Protein AF-A0A8T5DQX8-F1 (afdb_monomer_lite)

Secondary structure (DSSP, 8-state):
-----HHHHHHHHHHHHHHHHHHHHHHHHH-S-PPPHHHHHHIIIIIHHHHHHHHHHHHHHHHHHHHHHHHHHHHHHHHHHHTT-

pLDDT: mean 79.58, std 10.72, range [41.34, 89.5]

Sequence (85 aa):
MSKLNWNTVWRWIHIILGMMIMVYFFRIANMSTTWPAWVDELVANTVIWMVMWSGIAKWQYPRYKKWKNKRIREKKALEAGETTA

Structure (mmCIF, N/CA/C/O backbone):
data_AF-A0A8T5DQX8-F1
#
_entry.id   AF-A0A8T5DQX8-F1
#
loop_
_atom_site.group_PDB
_atom_site.id
_atom_site.type_symbol
_atom_site.label_atom_id
_atom_site.label_alt_id
_atom_site.label_comp_id
_atom_site.label_asym_id
_atom_site.label_entity_id
_atom_site.label_seq_id
_atom_site.pdbx_PDB_ins_code
_atom_site.Cartn_x
_atom_site.Cartn_y
_atom_site.Cartn_z
_atom_site.occupancy
_atom_site.B_iso_or_equiv
_atom_site.auth_seq_id
_atom_site.auth_comp_id
_atom_site.auth_asym_id
_atom_site.auth_atom_id
_atom_site.pdbx_PDB_model_num
ATOM 1 N N . MET A 1 1 ? -23.743 -18.592 3.296 1.00 41.34 1 MET A N 1
ATOM 2 C CA . MET A 1 1 ? -22.979 -17.874 2.253 1.00 41.34 1 MET A CA 1
ATOM 3 C C . MET A 1 1 ? -21.734 -17.285 2.886 1.00 41.34 1 MET A C 1
ATOM 5 O O . MET A 1 1 ? -21.851 -16.620 3.911 1.00 41.34 1 MET A O 1
ATOM 9 N N . SER A 1 2 ? -20.558 -17.657 2.382 1.00 46.78 2 SER A N 1
ATOM 10 C CA . SER A 1 2 ? -19.262 -17.373 3.003 1.00 46.78 2 SER A CA 1
ATOM 11 C C . SER A 1 2 ? -19.118 -15.876 3.281 1.00 46.78 2 SER A C 1
ATOM 13 O O . SER A 1 2 ? -19.176 -15.047 2.378 1.00 46.78 2 SER A O 1
ATOM 15 N N . LYS A 1 3 ? -18.959 -15.519 4.562 1.00 51.19 3 LYS A N 1
ATOM 16 C CA . LYS A 1 3 ? -18.566 -14.171 4.981 1.00 51.19 3 LYS A CA 1
ATOM 17 C C . LYS A 1 3 ? -17.195 -13.923 4.367 1.00 51.19 3 LYS A C 1
ATOM 19 O O . LYS A 1 3 ? -16.198 -14.351 4.947 1.00 51.19 3 LYS A O 1
ATOM 24 N N . LEU A 1 4 ? -17.144 -13.324 3.178 1.00 53.03 4 LEU A N 1
ATOM 25 C CA . LEU A 1 4 ? -15.888 -12.948 2.546 1.00 53.03 4 LEU A CA 1
ATOM 26 C C . LEU A 1 4 ? -15.110 -12.146 3.578 1.00 53.03 4 LEU A C 1
ATOM 28 O O . LEU A 1 4 ? -15.534 -11.078 4.022 1.00 53.03 4 LEU A O 1
ATOM 32 N N . ASN A 1 5 ? -14.020 -12.743 4.052 1.00 69.75 5 ASN A N 1
ATOM 33 C CA . ASN A 1 5 ? -13.214 -12.147 5.088 1.00 69.75 5 ASN A CA 1
ATOM 34 C C . ASN A 1 5 ? -12.501 -10.97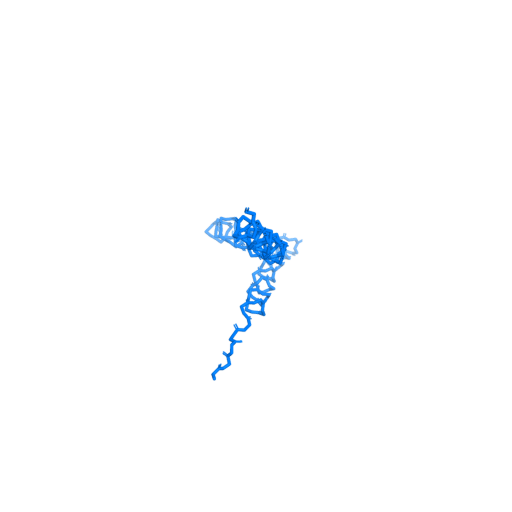4 4.427 1.00 69.75 5 ASN A C 1
ATOM 36 O O . ASN A 1 5 ? -11.477 -11.145 3.771 1.00 69.75 5 ASN A O 1
ATOM 40 N N . TRP A 1 6 ? -13.093 -9.790 4.542 1.00 70.56 6 TRP A N 1
ATOM 41 C CA . TRP A 1 6 ? -12.614 -8.550 3.936 1.00 70.56 6 TRP A CA 1
ATOM 42 C C . TRP A 1 6 ? -11.137 -8.298 4.269 1.00 70.56 6 TRP A C 1
ATOM 44 O O . TRP A 1 6 ? -10.375 -7.817 3.440 1.00 70.56 6 TRP A O 1
ATOM 54 N N . ASN A 1 7 ? -10.693 -8.750 5.446 1.00 74.44 7 ASN A N 1
ATOM 55 C CA . ASN A 1 7 ? -9.293 -8.735 5.857 1.00 74.44 7 ASN A CA 1
ATOM 56 C C . ASN A 1 7 ? -8.383 -9.602 4.964 1.00 74.44 7 ASN A C 1
ATOM 58 O O . ASN A 1 7 ? -7.247 -9.231 4.674 1.00 74.44 7 ASN A O 1
ATOM 62 N N . THR A 1 8 ? -8.875 -10.757 4.519 1.00 75.00 8 THR A N 1
ATOM 63 C CA . THR A 1 8 ? -8.186 -11.633 3.565 1.00 75.00 8 THR A CA 1
ATOM 64 C C . THR A 1 8 ? -8.150 -11.001 2.175 1.00 75.00 8 THR A C 1
ATOM 66 O O . THR A 1 8 ? -7.098 -11.019 1.544 1.00 75.00 8 THR A O 1
ATOM 69 N N . VAL A 1 9 ? -9.245 -10.380 1.727 1.00 82.00 9 VAL A N 1
ATOM 70 C CA . VAL A 1 9 ? -9.315 -9.699 0.419 1.00 82.00 9 VAL A CA 1
ATOM 71 C C . VAL A 1 9 ? -8.324 -8.532 0.351 1.00 82.00 9 VAL A C 1
ATOM 73 O O . VAL A 1 9 ? -7.479 -8.503 -0.539 1.00 82.00 9 VAL A O 1
ATOM 76 N N . TRP A 1 10 ? -8.327 -7.633 1.341 1.00 79.50 10 TRP A N 1
ATOM 77 C CA . TRP A 1 10 ? -7.366 -6.522 1.404 1.00 79.50 10 TRP A CA 1
ATOM 78 C C . TRP A 1 10 ? -5.916 -6.982 1.526 1.00 79.50 10 TRP A C 1
ATOM 80 O O . TRP A 1 10 ? -5.023 -6.346 0.971 1.00 79.50 10 TRP A O 1
ATOM 90 N N . ARG A 1 11 ? -5.661 -8.099 2.224 1.00 81.88 11 ARG A N 1
ATOM 91 C CA . ARG A 1 11 ? -4.321 -8.697 2.276 1.00 81.88 11 ARG A CA 1
ATOM 92 C C . ARG A 1 11 ? -3.854 -9.100 0.880 1.00 81.88 11 ARG A C 1
ATOM 94 O O . ARG A 1 11 ? -2.721 -8.784 0.538 1.00 81.88 11 ARG A O 1
ATOM 101 N N . TRP A 1 12 ? -4.690 -9.792 0.113 1.00 83.31 12 TRP A N 1
ATOM 102 C CA . TRP A 1 12 ? -4.319 -10.228 -1.232 1.00 83.31 12 TRP A CA 1
ATOM 103 C C . TRP A 1 12 ? -4.171 -9.051 -2.196 1.00 83.31 12 TRP A C 1
ATOM 105 O O . TRP A 1 12 ? -3.175 -9.003 -2.907 1.00 83.31 12 TRP A O 1
ATOM 115 N N . ILE A 1 13 ? -5.060 -8.054 -2.141 1.00 85.06 13 ILE A N 1
ATOM 116 C CA . ILE A 1 13 ? -4.931 -6.818 -2.934 1.00 85.06 13 ILE A CA 1
ATOM 117 C C . ILE A 1 13 ? -3.604 -6.106 -2.631 1.00 85.06 13 ILE A C 1
ATOM 119 O O . ILE A 1 13 ? -2.878 -5.748 -3.552 1.00 85.06 13 ILE A O 1
ATOM 123 N N . HIS A 1 14 ? -3.243 -5.952 -1.353 1.00 86.56 14 HIS A N 1
ATOM 124 C CA . HIS A 1 14 ? -1.986 -5.306 -0.966 1.00 86.56 14 HIS A CA 1
ATOM 125 C C . HIS A 1 14 ? -0.753 -6.087 -1.443 1.00 86.56 14 HIS A C 1
ATOM 127 O O . HIS A 1 14 ? 0.209 -5.487 -1.910 1.00 86.56 14 HIS A O 1
ATOM 133 N N . ILE A 1 15 ? -0.782 -7.422 -1.355 1.00 86.00 15 ILE A N 1
ATOM 134 C CA . ILE A 1 15 ? 0.317 -8.272 -1.836 1.00 86.00 15 ILE A CA 1
ATOM 135 C C . ILE A 1 15 ? 0.462 -8.158 -3.356 1.00 86.00 15 ILE A C 1
ATOM 137 O O . ILE A 1 15 ? 1.578 -7.998 -3.837 1.00 86.00 15 ILE A O 1
ATOM 141 N N . ILE A 1 16 ? -0.643 -8.199 -4.106 1.00 88.25 16 ILE A N 1
ATOM 142 C CA . ILE A 1 16 ? -0.625 -8.097 -5.572 1.00 88.25 16 ILE A CA 1
ATOM 143 C C . ILE A 1 16 ? -0.096 -6.726 -6.010 1.00 88.25 16 ILE A C 1
ATOM 145 O O . ILE A 1 16 ? 0.803 -6.649 -6.844 1.00 88.25 16 ILE A O 1
ATOM 149 N N . LEU A 1 17 ? -0.594 -5.643 -5.408 1.00 87.25 17 LEU A N 1
ATOM 150 C CA . LEU A 1 17 ? -0.133 -4.292 -5.732 1.00 87.25 17 LEU A CA 1
ATOM 151 C C . LEU A 1 17 ? 1.327 -4.061 -5.307 1.00 87.25 17 LEU A C 1
ATOM 153 O O . LEU A 1 17 ? 2.101 -3.472 -6.057 1.00 87.25 17 LEU A O 1
ATOM 157 N N . GLY A 1 18 ? 1.739 -4.568 -4.141 1.00 86.38 18 GLY A N 1
ATOM 158 C CA . GLY A 1 18 ? 3.136 -4.519 -3.704 1.00 86.38 18 GLY A CA 1
ATOM 159 C C . GLY A 1 18 ? 4.065 -5.305 -4.633 1.00 86.38 18 GLY A C 1
ATOM 160 O O . GLY A 1 18 ? 5.171 -4.857 -4.926 1.00 86.38 18 GLY A O 1
ATOM 161 N N . MET A 1 19 ? 3.600 -6.437 -5.166 1.00 88.38 19 MET A N 1
ATOM 162 C CA . MET A 1 19 ? 4.343 -7.223 -6.151 1.00 88.38 19 MET A CA 1
ATOM 163 C C . MET A 1 19 ? 4.526 -6.457 -7.468 1.00 88.38 19 MET A C 1
ATOM 165 O O . MET A 1 19 ? 5.617 -6.485 -8.032 1.00 88.38 19 MET A O 1
ATOM 169 N N . MET A 1 20 ? 3.518 -5.702 -7.921 1.00 86.00 20 MET A N 1
ATOM 170 C CA . MET A 1 20 ? 3.665 -4.820 -9.088 1.00 86.00 20 MET A CA 1
ATOM 171 C C . MET A 1 20 ? 4.727 -3.735 -8.877 1.00 86.00 20 MET A C 1
ATOM 173 O O . MET A 1 20 ? 5.531 -3.490 -9.776 1.00 86.00 20 MET A O 1
ATOM 177 N N . ILE A 1 21 ? 4.770 -3.123 -7.689 1.00 87.06 21 ILE A N 1
ATOM 178 C CA . ILE A 1 21 ? 5.806 -2.138 -7.337 1.00 87.06 21 ILE A CA 1
ATOM 179 C C . ILE A 1 21 ? 7.199 -2.774 -7.395 1.00 87.06 21 ILE A C 1
ATOM 181 O O . ILE A 1 21 ? 8.128 -2.176 -7.937 1.00 87.06 21 ILE A O 1
ATOM 185 N N . MET A 1 22 ? 7.347 -4.001 -6.887 1.00 87.00 22 MET A N 1
ATOM 186 C CA . MET A 1 22 ? 8.623 -4.718 -6.940 1.00 87.00 22 MET A CA 1
ATOM 187 C C . MET A 1 22 ? 9.084 -4.961 -8.377 1.00 87.00 22 MET A C 1
ATOM 189 O O . MET A 1 22 ? 10.247 -4.723 -8.675 1.00 87.00 22 MET A O 1
ATOM 193 N N . VAL A 1 23 ? 8.191 -5.375 -9.283 1.00 86.38 23 VAL A N 1
ATOM 194 C CA . VAL A 1 23 ? 8.533 -5.570 -10.705 1.00 86.38 23 VAL A CA 1
ATOM 195 C C . VAL A 1 23 ? 8.915 -4.247 -11.376 1.00 86.38 23 VAL A C 1
ATOM 197 O O . VAL A 1 23 ? 9.875 -4.202 -12.148 1.00 86.38 23 VAL A O 1
ATOM 200 N N . TYR A 1 24 ? 8.204 -3.163 -11.057 1.00 86.31 24 TYR A N 1
ATOM 201 C CA . TYR A 1 24 ? 8.508 -1.825 -11.561 1.00 86.31 24 TYR A CA 1
ATOM 202 C C . TYR A 1 24 ? 9.926 -1.378 -11.169 1.00 86.31 24 TYR A C 1
ATOM 204 O O . TYR A 1 24 ? 10.728 -1.056 -12.050 1.00 86.31 24 TYR A O 1
ATOM 212 N N . PHE A 1 25 ? 10.272 -1.451 -9.878 1.00 84.50 25 PHE A N 1
ATOM 213 C CA . PHE A 1 25 ? 11.613 -1.098 -9.396 1.00 84.50 25 PHE A CA 1
ATOM 214 C C . PHE A 1 25 ? 12.689 -2.090 -9.835 1.00 84.50 25 PHE A C 1
ATOM 216 O O . PHE A 1 25 ? 13.803 -1.675 -10.147 1.00 84.50 25 PHE A O 1
ATOM 223 N N . PHE A 1 26 ? 12.371 -3.384 -9.909 1.00 86.88 26 PHE A N 1
ATOM 224 C CA . PHE A 1 26 ? 13.297 -4.404 -10.397 1.00 86.88 26 PHE A CA 1
ATOM 225 C C . PHE A 1 26 ? 13.755 -4.093 -11.821 1.00 86.88 26 PHE A C 1
ATOM 227 O O . PHE A 1 26 ? 14.948 -4.181 -12.111 1.00 86.88 26 PHE A O 1
ATOM 234 N N . ARG A 1 27 ? 12.830 -3.680 -12.696 1.00 83.31 27 ARG A N 1
ATOM 235 C CA . ARG A 1 27 ? 13.176 -3.280 -14.060 1.00 83.31 27 ARG A CA 1
ATOM 236 C C . ARG A 1 27 ? 14.047 -2.030 -14.083 1.00 83.31 27 ARG A C 1
ATOM 238 O O . ARG A 1 27 ? 15.061 -2.055 -14.760 1.00 83.31 27 ARG A O 1
ATOM 245 N N . ILE A 1 28 ? 13.695 -0.986 -13.334 1.00 83.88 28 ILE A N 1
ATOM 246 C CA . ILE A 1 28 ? 14.499 0.249 -13.270 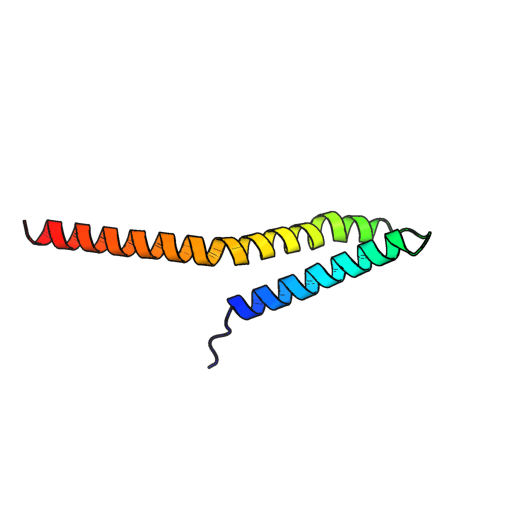1.00 83.88 28 ILE A CA 1
ATOM 247 C C . ILE A 1 28 ? 15.923 -0.038 -12.771 1.00 83.88 28 ILE A C 1
ATOM 249 O O . ILE A 1 28 ? 16.879 0.553 -13.257 1.00 83.88 28 ILE A O 1
ATOM 253 N N . ALA A 1 29 ? 16.072 -0.959 -11.817 1.00 83.81 29 ALA A N 1
ATOM 254 C CA . ALA A 1 29 ? 17.369 -1.302 -11.243 1.00 83.81 29 ALA A CA 1
ATOM 255 C C . ALA A 1 29 ? 18.231 -2.206 -12.146 1.00 83.81 29 ALA A C 1
ATOM 257 O O . ALA A 1 29 ? 19.453 -2.122 -12.084 1.00 83.81 29 ALA A O 1
ATOM 258 N N . ASN A 1 30 ? 17.620 -3.083 -12.955 1.00 84.44 30 ASN A N 1
ATOM 259 C CA . ASN A 1 30 ? 18.341 -4.106 -13.732 1.00 84.44 30 ASN A CA 1
ATOM 260 C C . ASN A 1 30 ? 18.345 -3.860 -15.246 1.00 84.44 30 ASN A C 1
ATOM 262 O O . ASN A 1 30 ? 19.142 -4.465 -15.960 1.00 84.44 30 ASN A O 1
ATOM 266 N N . MET A 1 31 ? 17.459 -3.010 -15.759 1.00 81.38 31 MET A N 1
ATOM 267 C CA . MET A 1 31 ? 17.401 -2.645 -17.170 1.00 81.38 31 MET A CA 1
ATOM 268 C C . MET A 1 31 ? 17.740 -1.166 -17.327 1.00 81.38 31 MET A C 1
ATOM 270 O O . MET A 1 31 ? 17.164 -0.312 -16.667 1.00 81.38 31 MET A O 1
ATOM 274 N N . SER A 1 32 ? 18.616 -0.848 -18.277 1.00 74.69 32 SER A N 1
ATOM 275 C CA . SER A 1 32 ? 18.983 0.528 -18.644 1.00 74.69 32 SER A CA 1
ATOM 276 C C . SER A 1 32 ? 17.882 1.284 -19.406 1.00 74.69 32 SER A C 1
ATOM 278 O O . SER A 1 32 ? 18.118 2.378 -19.912 1.00 74.69 32 SER A O 1
ATOM 280 N N . THR A 1 33 ? 16.683 0.702 -19.514 1.00 76.94 33 THR A N 1
ATOM 281 C CA . THR A 1 33 ? 15.533 1.287 -20.212 1.00 76.94 33 THR A CA 1
ATOM 282 C C . THR A 1 33 ? 14.473 1.704 -19.207 1.00 76.94 33 THR A C 1
ATOM 284 O O . THR A 1 33 ? 14.082 0.923 -18.337 1.00 76.94 33 THR A O 1
ATOM 287 N N . THR A 1 34 ? 14.001 2.941 -19.337 1.00 79.38 34 THR A N 1
ATOM 288 C CA . THR A 1 34 ? 12.903 3.464 -18.524 1.00 79.38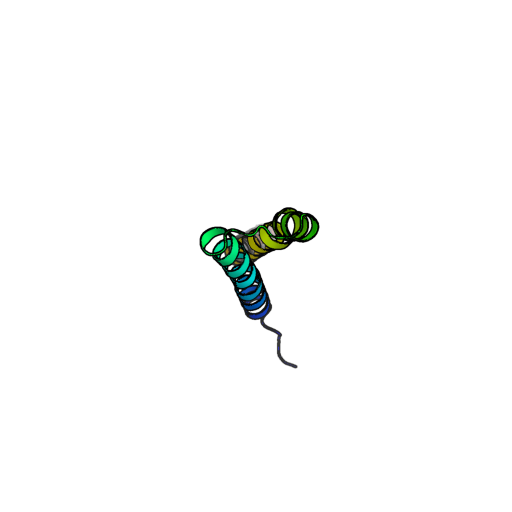 34 THR A CA 1
ATOM 289 C C . THR A 1 34 ? 11.568 2.918 -19.013 1.00 79.38 34 THR A C 1
ATOM 291 O O . THR A 1 34 ? 11.425 2.473 -20.159 1.00 79.38 34 THR A O 1
ATOM 294 N N . TRP A 1 35 ? 10.567 2.944 -18.138 1.00 82.38 35 TRP A N 1
ATOM 295 C CA . TRP A 1 35 ? 9.200 2.710 -18.571 1.00 82.38 35 TRP A CA 1
ATOM 296 C C . TRP A 1 35 ? 8.691 3.908 -19.393 1.00 82.38 35 TRP A C 1
ATOM 298 O O . TRP A 1 35 ? 9.254 5.004 -19.332 1.00 82.38 35 TRP A O 1
ATOM 308 N N . PRO A 1 36 ? 7.639 3.716 -20.203 1.00 88.25 36 PRO A N 1
ATOM 309 C CA . PRO A 1 36 ? 6.933 4.830 -20.819 1.00 88.25 36 PRO A CA 1
ATOM 310 C C . PRO A 1 36 ? 6.381 5.785 -19.751 1.00 88.25 36 PRO A C 1
ATOM 312 O O . PRO A 1 36 ? 5.884 5.326 -18.724 1.00 88.25 36 PRO A O 1
ATOM 315 N N . ALA A 1 37 ? 6.367 7.092 -20.031 1.00 86.75 37 ALA A N 1
ATOM 316 C CA . ALA A 1 37 ? 5.950 8.123 -19.071 1.00 86.75 37 ALA A CA 1
ATOM 317 C C . ALA A 1 37 ? 4.555 7.883 -18.453 1.00 86.75 37 ALA A C 1
ATOM 319 O O . ALA A 1 37 ? 4.342 8.143 -17.273 1.00 86.75 37 ALA A O 1
ATOM 320 N N . TRP A 1 38 ? 3.617 7.317 -19.220 1.00 87.06 38 TRP A N 1
ATOM 321 C CA . TRP A 1 38 ? 2.276 6.989 -18.723 1.00 87.06 38 TRP A CA 1
ATOM 322 C C . TRP A 1 38 ? 2.278 5.870 -17.668 1.00 87.06 38 TRP A C 1
ATOM 324 O O . TRP A 1 38 ? 1.405 5.833 -16.803 1.00 87.06 38 TRP A O 1
ATOM 334 N N . VAL A 1 39 ? 3.248 4.950 -17.727 1.00 87.19 39 VAL A N 1
ATOM 335 C CA . VAL A 1 39 ? 3.403 3.875 -16.738 1.00 87.19 39 VAL A CA 1
ATOM 336 C C . VAL A 1 39 ? 3.983 4.439 -15.450 1.00 87.19 39 VAL A C 1
ATOM 338 O O . VAL A 1 39 ? 3.480 4.110 -14.380 1.00 87.19 39 VAL A O 1
ATOM 341 N N . ASP A 1 40 ? 4.987 5.311 -15.548 1.00 85.44 40 ASP A N 1
ATOM 342 C CA . ASP A 1 40 ? 5.579 5.978 -14.383 1.00 85.44 40 ASP A CA 1
ATOM 343 C C . ASP A 1 40 ? 4.523 6.797 -13.635 1.00 85.44 40 ASP A C 1
ATOM 345 O O . ASP A 1 40 ? 4.392 6.679 -12.415 1.00 85.44 40 ASP A O 1
ATOM 349 N N . GLU A 1 41 ? 3.704 7.557 -14.368 1.00 88.25 41 GLU A N 1
ATOM 350 C CA . GLU A 1 41 ? 2.607 8.333 -13.790 1.00 88.25 41 GLU A CA 1
ATOM 351 C C . GLU A 1 41 ? 1.554 7.427 -13.136 1.00 88.25 41 GLU A C 1
ATOM 353 O O . GLU A 1 41 ? 1.142 7.673 -12.001 1.00 88.25 41 GLU A O 1
ATOM 358 N N . LEU A 1 42 ? 1.160 6.330 -13.791 1.00 89.50 42 LEU A N 1
ATOM 359 C CA . LEU A 1 42 ? 0.189 5.387 -13.235 1.00 89.50 42 LEU A CA 1
ATOM 360 C C . LEU A 1 42 ? 0.717 4.703 -11.967 1.00 89.50 42 LEU A C 1
ATOM 362 O O . LEU A 1 42 ? -0.016 4.568 -10.978 1.00 89.50 42 LEU A O 1
ATOM 366 N N . VAL A 1 43 ? 1.983 4.283 -11.966 1.00 87.56 43 VAL A N 1
ATOM 367 C CA . VAL A 1 43 ? 2.611 3.647 -10.804 1.00 87.56 43 VAL A CA 1
ATOM 368 C C . VAL A 1 43 ? 2.736 4.648 -9.657 1.00 87.56 43 VAL A C 1
ATOM 370 O O . VAL A 1 43 ? 2.340 4.320 -8.534 1.00 87.56 43 VAL A O 1
ATOM 373 N N . ALA A 1 44 ? 3.194 5.871 -9.933 1.00 83.94 44 ALA A N 1
ATOM 374 C CA . ALA A 1 44 ? 3.372 6.912 -8.926 1.00 83.94 44 ALA A CA 1
ATOM 375 C C . ALA A 1 44 ? 2.045 7.396 -8.319 1.00 83.94 44 ALA A C 1
ATOM 377 O O . ALA A 1 44 ? 1.907 7.412 -7.094 1.00 83.94 44 ALA A O 1
ATOM 378 N N . ASN A 1 45 ? 1.054 7.742 -9.147 1.00 86.69 45 ASN A N 1
ATOM 379 C CA . ASN A 1 45 ? -0.215 8.303 -8.669 1.00 86.69 45 ASN A CA 1
ATOM 380 C C . ASN A 1 45 ? -1.190 7.245 -8.154 1.00 86.69 45 ASN A C 1
ATOM 382 O O . ASN A 1 45 ? -1.934 7.511 -7.214 1.00 86.69 45 ASN A O 1
ATOM 386 N N . THR A 1 46 ? -1.224 6.058 -8.763 1.00 86.81 46 THR A N 1
ATOM 387 C CA . THR A 1 46 ? -2.285 5.077 -8.484 1.00 86.81 46 THR A CA 1
ATOM 388 C C . THR A 1 46 ? -1.757 3.900 -7.682 1.00 86.81 46 THR A C 1
ATOM 390 O O . THR A 1 46 ? -2.291 3.591 -6.618 1.00 86.81 46 THR A O 1
ATOM 393 N N . VAL A 1 47 ? -0.701 3.233 -8.155 1.00 85.31 47 VAL A N 1
ATOM 394 C CA . VAL A 1 47 ? -0.233 1.978 -7.539 1.00 85.31 47 VAL A CA 1
ATOM 395 C C . VAL A 1 47 ? 0.382 2.239 -6.166 1.00 85.31 47 VAL A C 1
ATOM 397 O O . VAL A 1 47 ? -0.029 1.607 -5.192 1.00 85.31 47 VAL A O 1
ATOM 400 N N . ILE A 1 48 ? 1.305 3.199 -6.053 1.00 87.12 48 ILE A N 1
ATOM 401 C CA . ILE A 1 48 ? 1.922 3.565 -4.767 1.00 87.12 48 ILE A CA 1
ATOM 402 C C . ILE A 1 48 ? 0.857 4.076 -3.793 1.00 87.12 48 ILE A C 1
ATOM 404 O O . ILE A 1 48 ? 0.814 3.644 -2.638 1.00 87.12 48 ILE A O 1
ATOM 408 N N . TRP A 1 49 ? -0.049 4.931 -4.266 1.00 86.19 49 TRP A N 1
ATOM 409 C CA . TRP A 1 49 ? -1.116 5.499 -3.443 1.00 86.19 49 TRP A CA 1
ATOM 410 C C . TRP A 1 49 ? -2.076 4.419 -2.923 1.00 86.19 49 TRP A C 1
ATOM 412 O O . TRP A 1 49 ? -2.392 4.382 -1.732 1.00 86.19 49 TRP A O 1
ATOM 422 N N . MET A 1 50 ? -2.466 3.459 -3.767 1.00 86.38 50 MET A N 1
ATOM 423 C CA . MET A 1 50 ? -3.292 2.319 -3.360 1.00 86.38 50 MET A CA 1
ATOM 424 C C . MET A 1 50 ? -2.560 1.347 -2.428 1.00 86.38 50 MET A C 1
ATOM 426 O O . MET A 1 50 ? -3.177 0.813 -1.502 1.00 86.38 50 MET A O 1
ATOM 430 N N . VAL A 1 51 ? -1.258 1.113 -2.611 1.00 86.31 51 VAL A N 1
ATOM 431 C CA . VAL A 1 51 ? -0.456 0.300 -1.676 1.00 86.31 51 VAL A CA 1
ATOM 432 C C . VAL A 1 51 ? -0.363 0.977 -0.314 1.00 86.31 51 VAL A C 1
ATOM 434 O O . VAL A 1 51 ? -0.584 0.322 0.708 1.00 86.31 51 VAL A O 1
ATOM 437 N N . MET A 1 52 ? -0.126 2.287 -0.288 1.00 85.19 52 MET A N 1
ATOM 438 C CA . MET A 1 52 ? -0.110 3.072 0.943 1.00 85.19 52 MET A CA 1
ATOM 439 C C . MET A 1 52 ? -1.472 3.014 1.646 1.00 85.19 52 MET A C 1
ATOM 441 O O . MET A 1 52 ? -1.543 2.679 2.832 1.00 85.19 52 MET A O 1
ATOM 445 N N . TRP A 1 53 ? -2.567 3.248 0.916 1.00 81.12 53 TRP A N 1
ATOM 446 C CA . TRP A 1 53 ? -3.913 3.244 1.489 1.00 81.12 53 TRP A CA 1
ATOM 447 C C . TRP A 1 53 ? -4.356 1.852 1.957 1.00 81.12 53 TRP A C 1
ATOM 449 O O . TRP A 1 53 ? -4.923 1.714 3.040 1.00 81.12 53 TRP A O 1
ATOM 459 N N . SER A 1 54 ? -4.038 0.796 1.203 1.00 80.69 54 SER A N 1
ATOM 460 C CA . SER A 1 54 ? -4.315 -0.594 1.604 1.00 80.69 54 SER A CA 1
ATOM 461 C C . SER A 1 54 ? -3.463 -1.046 2.796 1.00 80.69 54 SER A C 1
ATOM 463 O O . SER A 1 54 ? -3.942 -1.810 3.641 1.00 80.69 54 SER A O 1
ATOM 465 N N . GLY A 1 55 ? -2.239 -0.525 2.923 1.00 77.62 55 GLY A N 1
ATOM 466 C CA . GLY A 1 55 ? -1.410 -0.667 4.116 1.00 77.62 55 GLY A CA 1
ATOM 467 C C . GLY A 1 55 ? -2.082 -0.020 5.327 1.00 77.62 55 GLY A C 1
ATOM 468 O O . GLY A 1 55 ? -2.388 -0.704 6.306 1.00 77.62 55 GLY A O 1
ATOM 469 N N . ILE A 1 56 ? -2.401 1.273 5.247 1.00 79.12 56 ILE A N 1
ATOM 470 C CA . ILE A 1 56 ? -3.082 2.006 6.327 1.00 79.12 56 ILE A CA 1
ATOM 471 C C . ILE A 1 56 ? -4.395 1.315 6.705 1.00 79.12 56 ILE A C 1
ATOM 473 O O . ILE A 1 56 ? -4.626 1.070 7.887 1.00 79.12 56 ILE A O 1
ATOM 477 N N . ALA A 1 57 ? -5.220 0.924 5.733 1.00 74.38 57 ALA A N 1
ATOM 478 C CA . ALA A 1 57 ? -6.469 0.219 5.984 1.00 74.38 57 ALA A CA 1
ATOM 479 C C . ALA A 1 57 ? -6.235 -1.067 6.788 1.00 74.38 57 ALA A C 1
ATOM 481 O O . ALA A 1 57 ? -6.899 -1.284 7.796 1.00 74.38 57 ALA A O 1
ATOM 482 N N . LYS A 1 58 ? -5.251 -1.897 6.434 1.00 68.00 58 LYS A N 1
ATOM 483 C CA . LYS A 1 58 ? -4.980 -3.140 7.171 1.00 68.00 58 LYS A CA 1
ATOM 484 C C . LYS A 1 58 ? -4.405 -2.901 8.570 1.00 68.00 58 LYS A C 1
ATOM 486 O O . LYS A 1 58 ? -4.793 -3.599 9.507 1.00 68.00 58 LYS A O 1
ATOM 491 N N . TRP A 1 59 ? -3.489 -1.946 8.722 1.00 69.94 59 TRP A 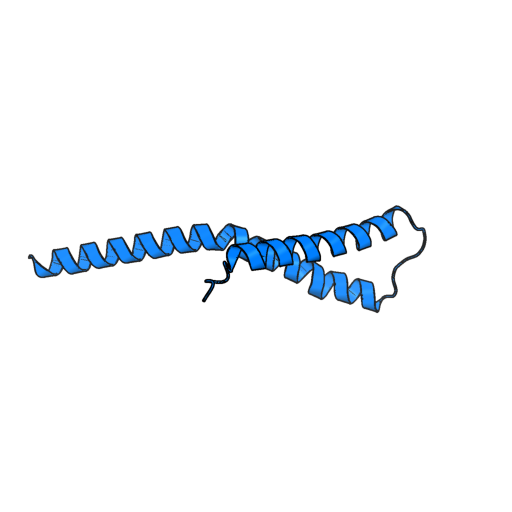N 1
ATOM 492 C CA . TRP A 1 59 ? -2.785 -1.705 9.987 1.00 69.94 59 TRP A CA 1
ATOM 493 C C . TRP A 1 59 ? -3.602 -0.848 10.970 1.00 69.94 59 TRP A C 1
ATOM 495 O O . TRP A 1 59 ? -3.559 -1.085 12.179 1.00 69.94 59 TRP A O 1
ATOM 505 N N . GLN A 1 60 ? -4.413 0.091 10.476 1.00 74.00 60 GLN A N 1
ATOM 506 C CA . GLN A 1 60 ? -5.255 0.962 11.302 1.00 74.00 60 GLN A CA 1
ATOM 507 C C . GLN A 1 60 ? -6.642 0.375 11.582 1.00 74.00 60 GLN A C 1
ATOM 509 O O . GLN A 1 60 ? -7.172 0.594 12.670 1.00 74.00 60 GLN A O 1
ATOM 514 N N . TYR A 1 61 ? -7.233 -0.421 10.682 1.00 73.69 61 TYR A N 1
ATOM 515 C CA . TYR A 1 61 ? -8.574 -0.989 10.889 1.00 73.69 61 TYR A CA 1
ATOM 516 C C . TYR A 1 61 ? -8.742 -1.812 12.179 1.00 73.69 61 TYR A C 1
ATOM 518 O O . TYR A 1 61 ? -9.708 -1.567 12.908 1.00 73.69 61 TYR A O 1
ATOM 526 N N . PRO A 1 62 ? -7.848 -2.755 12.545 1.00 74.50 62 PRO A N 1
ATOM 527 C CA . PRO A 1 62 ? -8.000 -3.500 13.794 1.00 74.50 62 PRO A CA 1
ATOM 528 C C . PRO A 1 62 ? -7.851 -2.595 15.024 1.00 7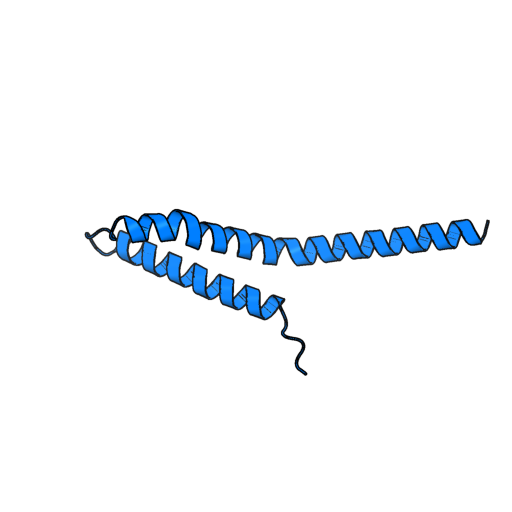4.50 62 PRO A C 1
ATOM 530 O O . PRO A 1 62 ? -8.537 -2.812 16.026 1.00 74.50 62 PRO A O 1
ATOM 533 N N . ARG A 1 63 ? -7.005 -1.559 14.947 1.00 76.25 63 ARG A N 1
ATOM 534 C CA . ARG A 1 63 ? -6.797 -0.580 16.024 1.00 76.25 63 ARG A CA 1
ATOM 535 C C . ARG A 1 63 ? -8.030 0.309 16.198 1.00 76.25 63 ARG A C 1
ATOM 537 O O . ARG A 1 63 ? -8.543 0.424 17.310 1.00 76.25 63 ARG A O 1
ATOM 544 N N . TYR A 1 64 ? -8.574 0.811 15.092 1.00 79.50 64 TYR A N 1
ATOM 545 C CA . TYR A 1 64 ? -9.833 1.550 15.043 1.00 79.50 64 TYR A CA 1
ATOM 546 C C . TYR A 1 64 ? -11.007 0.710 15.557 1.00 79.50 64 TYR A C 1
ATOM 548 O O . TYR A 1 64 ? -11.785 1.174 16.386 1.00 79.50 64 TYR A O 1
ATOM 556 N N . LYS A 1 65 ? -11.120 -0.556 15.140 1.00 80.56 65 LYS A N 1
ATOM 557 C CA . LYS A 1 65 ? -12.185 -1.460 15.599 1.00 80.56 65 LYS A CA 1
ATOM 558 C C . LYS A 1 65 ? -12.112 -1.709 17.108 1.00 80.56 65 LYS A C 1
ATOM 560 O O . LYS A 1 65 ? -13.146 -1.682 17.775 1.00 80.56 65 LYS A O 1
ATOM 565 N N . LYS A 1 66 ? -10.909 -1.9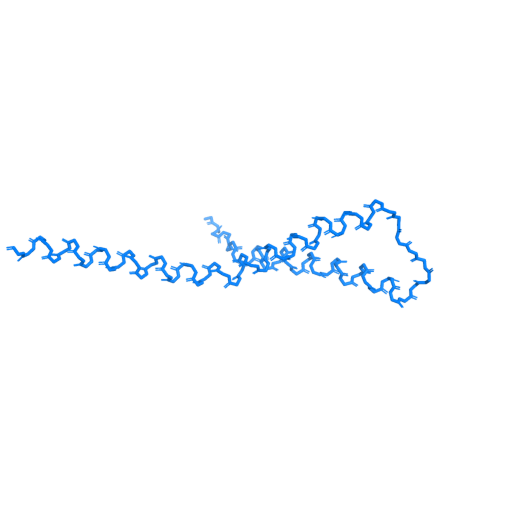21 17.659 1.00 80.06 66 LYS A N 1
ATOM 566 C CA . LYS A 1 66 ? -10.703 -2.047 19.114 1.00 80.06 66 LYS A CA 1
ATOM 567 C C . LYS A 1 66 ? -11.105 -0.764 19.846 1.00 80.06 66 LYS A C 1
ATOM 569 O O . LYS A 1 66 ? -11.847 -0.839 20.822 1.00 80.06 66 LYS A O 1
ATOM 574 N N . TRP A 1 67 ? -10.676 0.393 19.344 1.00 85.50 67 TRP A N 1
ATOM 575 C CA . TRP A 1 67 ? -11.024 1.699 19.908 1.00 85.50 67 TRP A CA 1
ATOM 576 C C . TRP A 1 67 ? -12.539 1.959 19.888 1.00 85.50 67 TRP A C 1
ATOM 578 O O . TRP A 1 67 ? -13.132 2.272 20.920 1.00 85.50 67 TRP A O 1
ATOM 588 N N . LYS A 1 68 ? -13.192 1.724 18.745 1.00 86.94 68 LYS A N 1
ATOM 589 C CA . LYS A 1 68 ? -14.643 1.870 18.578 1.00 86.94 68 LYS A CA 1
ATOM 590 C C . LYS A 1 68 ? -15.420 0.956 19.530 1.00 86.94 68 LYS A C 1
ATOM 592 O O . LYS A 1 68 ? -16.363 1.404 20.174 1.00 86.94 68 LYS A O 1
ATOM 597 N N . ASN A 1 69 ? -15.020 -0.309 19.660 1.00 88.06 69 ASN A N 1
ATOM 598 C CA . ASN A 1 69 ? -15.693 -1.252 20.556 1.00 88.06 69 ASN A CA 1
ATOM 599 C C . ASN A 1 69 ? -15.534 -0.875 22.036 1.00 88.06 69 ASN A C 1
ATOM 601 O O . ASN A 1 69 ? -16.484 -1.049 22.798 1.00 88.06 69 ASN A O 1
ATOM 605 N N . LYS A 1 70 ? -14.371 -0.344 22.440 1.00 88.06 70 LYS A N 1
ATOM 606 C CA . LYS A 1 70 ? -14.147 0.175 23.798 1.00 88.06 70 LYS A CA 1
ATOM 607 C C . LYS A 1 70 ? -15.103 1.335 24.102 1.00 88.06 70 LYS A C 1
ATOM 609 O O . LYS A 1 70 ? -15.856 1.252 25.064 1.00 88.06 70 LYS A O 1
ATOM 614 N N . ARG A 1 71 ? -15.178 2.322 23.207 1.00 87.31 71 ARG A N 1
ATOM 615 C CA . ARG A 1 71 ? -16.102 3.467 23.299 1.00 87.31 71 ARG A CA 1
ATOM 616 C C . ARG A 1 71 ? -17.573 3.056 23.390 1.00 87.31 71 ARG A C 1
ATOM 618 O O . ARG A 1 71 ? -18.327 3.638 24.157 1.00 87.31 71 ARG A O 1
ATOM 625 N N . ILE A 1 72 ? -17.989 2.055 22.612 1.00 88.50 72 ILE A N 1
ATOM 626 C CA . ILE A 1 72 ? -19.368 1.542 22.662 1.00 88.50 72 ILE A CA 1
ATOM 627 C C . ILE A 1 72 ? -19.654 0.878 24.016 1.00 88.50 72 ILE A C 1
ATOM 629 O O . ILE A 1 72 ? -20.739 1.063 24.557 1.00 88.50 72 ILE A O 1
ATOM 633 N N . ARG A 1 73 ? -18.700 0.118 24.574 1.00 86.75 73 ARG A N 1
ATOM 634 C CA . ARG A 1 73 ? -18.846 -0.491 25.908 1.00 86.75 73 ARG A CA 1
ATOM 635 C C . ARG A 1 73 ? -18.919 0.565 27.008 1.00 86.75 73 ARG A C 1
ATOM 637 O O . ARG A 1 73 ? -19.785 0.463 27.862 1.00 86.75 73 ARG A O 1
ATOM 644 N N . GLU A 1 74 ? -18.057 1.576 26.951 1.00 86.62 74 GLU A N 1
ATOM 645 C CA . GLU A 1 74 ? -18.055 2.700 27.897 1.00 86.62 74 GLU A CA 1
ATOM 646 C C . GLU A 1 74 ? -19.368 3.484 27.842 1.00 86.62 74 GLU A C 1
ATOM 648 O O . GLU A 1 74 ? -19.951 3.759 28.883 1.00 86.62 74 GLU A O 1
ATOM 653 N N . LYS A 1 75 ? -19.888 3.766 26.640 1.00 87.00 75 LYS A N 1
ATOM 654 C CA . LYS A 1 75 ? -21.174 4.457 26.475 1.00 87.00 75 LYS A CA 1
ATOM 655 C C . LYS A 1 75 ? -22.339 3.648 27.057 1.00 87.00 75 LYS A C 1
ATOM 657 O O . LYS A 1 75 ? -23.155 4.205 27.772 1.00 87.00 75 LYS A O 1
ATOM 662 N N . LYS A 1 76 ? -22.366 2.329 26.822 1.00 84.31 76 LYS A N 1
ATOM 663 C CA . LYS A 1 76 ? -23.373 1.431 27.415 1.00 84.31 76 LYS A CA 1
ATOM 664 C C . LYS A 1 76 ? -23.270 1.342 28.939 1.00 84.31 76 LYS A C 1
ATOM 666 O O . LYS A 1 76 ? -24.292 1.218 29.597 1.00 84.31 76 LYS A O 1
ATOM 671 N N . ALA A 1 77 ? -22.057 1.367 29.490 1.00 80.56 77 ALA A N 1
ATOM 672 C CA . ALA A 1 77 ? -21.851 1.355 30.936 1.00 80.56 77 ALA A CA 1
ATOM 673 C C . ALA A 1 77 ? -22.306 2.672 31.589 1.00 80.56 77 ALA A C 1
ATOM 675 O O . ALA A 1 77 ? -22.887 2.631 32.667 1.00 80.56 77 ALA A O 1
ATOM 676 N N . LEU A 1 78 ? -22.092 3.812 30.919 1.00 81.88 78 LEU A N 1
ATOM 677 C CA . LEU A 1 78 ? -22.602 5.114 31.362 1.00 81.88 78 LEU A CA 1
ATOM 678 C C . LEU A 1 78 ? -24.138 5.151 31.348 1.00 81.88 78 LEU A C 1
ATOM 680 O O . LEU A 1 78 ? -24.745 5.477 32.360 1.00 81.88 78 LEU A O 1
ATOM 684 N N . GLU A 1 79 ? -24.749 4.744 30.229 1.00 80.19 79 GLU A N 1
ATOM 685 C CA . GLU A 1 79 ? -26.212 4.703 30.061 1.00 80.19 79 GLU A CA 1
ATOM 686 C C . GLU A 1 79 ? -26.871 3.769 31.093 1.00 80.19 79 GLU A C 1
ATOM 688 O O . GLU A 1 79 ? -27.914 4.103 31.641 1.00 80.19 79 GLU A O 1
ATOM 693 N N . ALA A 1 80 ? -26.246 2.627 31.412 1.00 75.00 80 ALA A N 1
ATOM 694 C CA . ALA A 1 80 ? -26.749 1.703 32.429 1.00 75.00 80 ALA A CA 1
ATOM 695 C C . ALA A 1 80 ? -26.622 2.257 33.861 1.00 75.00 80 ALA A C 1
ATOM 697 O O . ALA A 1 80 ? -27.487 1.981 34.689 1.00 75.00 80 ALA A O 1
ATOM 698 N N . GLY A 1 81 ? -25.571 3.036 34.141 1.00 67.19 81 GLY A N 1
ATOM 699 C CA . GLY A 1 81 ? -25.348 3.678 35.439 1.00 67.19 81 GLY A CA 1
ATOM 700 C C . GLY A 1 81 ? -26.298 4.848 35.716 1.00 67.19 81 GLY A C 1
ATOM 701 O O . GLY A 1 81 ? -26.755 4.988 36.847 1.00 67.19 81 GLY A O 1
ATOM 702 N N . GLU A 1 82 ? -26.652 5.635 34.693 1.00 58.06 82 GLU A N 1
ATOM 703 C CA . GLU A 1 82 ? -27.647 6.719 34.799 1.00 58.06 82 GLU A CA 1
ATOM 704 C C . GLU A 1 82 ? -29.077 6.200 35.012 1.00 58.06 82 GLU A C 1
ATOM 706 O O . GLU A 1 82 ? -29.865 6.862 35.671 1.00 58.06 82 GLU A O 1
ATOM 711 N N . THR A 1 83 ? -29.428 5.006 34.520 1.00 57.00 83 THR A N 1
ATOM 712 C CA . THR A 1 83 ? -30.754 4.402 34.775 1.00 57.00 83 THR A CA 1
ATOM 713 C C . THR A 1 83 ? -30.931 3.801 36.174 1.00 57.00 83 THR A C 1
ATOM 715 O O . THR A 1 83 ? -32.039 3.395 36.518 1.00 57.00 83 THR A O 1
ATOM 718 N N . THR A 1 84 ? -29.860 3.694 36.965 1.00 54.28 84 THR A N 1
ATOM 719 C CA . THR A 1 84 ? -29.877 3.083 38.311 1.00 54.28 84 THR A CA 1
ATOM 720 C C . THR A 1 84 ? -29.647 4.077 39.453 1.00 54.28 84 THR A C 1
ATOM 722 O O . THR A 1 84 ? -29.596 3.649 40.606 1.00 54.28 84 THR A O 1
ATOM 725 N N . ALA A 1 85 ? -29.493 5.366 39.140 1.00 47.12 85 ALA A N 1
ATOM 726 C CA . ALA A 1 85 ? -29.396 6.472 40.095 1.00 47.12 85 ALA A CA 1
ATOM 727 C C . ALA A 1 85 ? -30.714 7.258 40.126 1.00 47.12 85 ALA A C 1
ATOM 729 O O . ALA A 1 85 ? -31.082 7.717 41.228 1.00 47.12 85 ALA A O 1
#

Radius of gyration: 21.43 Å; chains: 1; bounding box: 50×26×61 Å

Foldseek 3Di:
DDPPPVLVVLVVVLVVLVVVVVVQVVCVVPPPDHDPPVVVCCCVVPSVVSNVVSVCCNVCVVVVVVVVVVVVVVVVVVVVVVVVD